Protein AF-A0AAU0F4B8-F1 (afdb_monomer_lite)

Secondary structure (DSSP, 8-state):
-PPP---S--B-HHHHHHHHHHHHHTSTTEEEESS--EEEEGGGGGSTT----GGGPPPB-SSSEEEEEEEEEETTEEEEEEEEEE-S---HHHHHHHHHHHHHHHHH-

Foldseek 3Di:
DDQQPDDVDWDWPVVVQVVVFVVQVVDPQWDGWPDRKQKQDAPLVVVPRRDDDPVDTDTDDLAAKIKIWTKTQGPVGIDTDIDIDRSHDYDPVVVVVVVVVVVVVVVVD

Sequence (109 aa):
MAKAYCGERSFDRIFHREKTKRFRAEGKNFVGESFGSIIGYKENGAIIHYSAKEEDSKAVTNDGSILVDSGGQYLEGTTDITRTIALGKVSEEFKKEVTLVLKGMIDLS

Organism: NCBI:txid1735111

InterPro domains:
  IPR000994 Peptidase M24 [PF00557] (22-105)
  IPR036005 Creatinase/aminopeptidase-like [G3DSA:3.90.230.10] (4-109)
  IPR036005 Creatinase/aminopeptidase-like [SSF55920] (23-106)
  IPR050422 Xaa-Pro aminopeptidase P [PTHR43763] (8-109)

Structure (mmCIF, N/CA/C/O backbone):
data_AF-A0AAU0F4B8-F1
#
_entry.id   AF-A0AAU0F4B8-F1
#
loop_
_atom_site.group_PDB
_atom_site.id
_atom_site.type_symbol
_atom_site.label_atom_id
_atom_site.label_alt_id
_atom_site.label_comp_id
_atom_site.label_asym_id
_atom_site.label_entity_id
_atom_site.label_seq_id
_atom_site.pdbx_PDB_ins_code
_atom_site.Cartn_x
_atom_site.Cartn_y
_atom_site.Cartn_z
_atom_site.occupancy
_atom_site.B_iso_or_equiv
_atom_site.auth_seq_id
_atom_site.auth_comp_id
_atom_site.auth_asym_id
_atom_site.auth_atom_id
_atom_site.pdbx_PDB_model_num
ATOM 1 N N . MET A 1 1 ? -5.509 -14.234 18.131 1.00 31.69 1 MET A N 1
ATOM 2 C CA . MET A 1 1 ? -5.054 -12.840 18.329 1.00 31.69 1 MET A CA 1
ATOM 3 C C . MET A 1 1 ? -3.794 -12.634 17.504 1.00 31.69 1 MET A C 1
ATOM 5 O O . MET A 1 1 ? -2.772 -13.217 17.842 1.00 31.69 1 MET A O 1
ATOM 9 N N . ALA A 1 2 ? -3.876 -11.913 16.385 1.00 31.77 2 ALA A N 1
ATOM 10 C CA . ALA A 1 2 ? -2.704 -11.611 15.565 1.00 31.77 2 ALA A CA 1
ATOM 11 C C . ALA A 1 2 ? -1.861 -10.542 16.280 1.00 31.77 2 ALA A C 1
ATOM 13 O O . ALA A 1 2 ? -2.371 -9.468 16.593 1.00 31.77 2 ALA A O 1
ATOM 14 N N . LYS A 1 3 ? -0.600 -10.856 16.594 1.00 28.30 3 LYS A N 1
ATOM 15 C CA . LYS A 1 3 ? 0.364 -9.872 17.098 1.00 28.30 3 LYS A CA 1
ATOM 16 C C . LYS A 1 3 ? 0.688 -8.907 15.958 1.00 28.30 3 LYS A C 1
ATOM 18 O O . LYS A 1 3 ? 1.218 -9.335 14.936 1.00 28.30 3 LYS A O 1
ATOM 23 N N . ALA A 1 4 ? 0.361 -7.631 16.131 1.00 41.69 4 ALA A N 1
ATOM 24 C CA . ALA A 1 4 ? 0.864 -6.572 15.272 1.00 41.69 4 ALA A CA 1
ATOM 25 C C . ALA A 1 4 ? 2.390 -6.474 15.418 1.00 41.69 4 ALA A C 1
ATOM 27 O O . ALA A 1 4 ? 2.915 -6.512 16.530 1.00 41.69 4 ALA A O 1
ATOM 28 N N . TYR A 1 5 ? 3.088 -6.421 14.287 1.00 45.84 5 TYR A 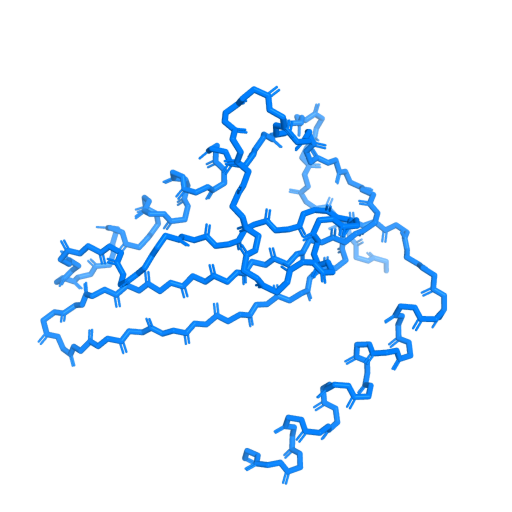N 1
ATOM 29 C CA . TYR A 1 5 ? 4.537 -6.601 14.179 1.00 45.84 5 TYR A CA 1
ATOM 30 C C . TYR A 1 5 ? 5.288 -5.277 13.955 1.00 45.84 5 TYR A C 1
ATOM 32 O O . TYR A 1 5 ? 6.272 -5.243 13.223 1.00 45.84 5 TYR A O 1
ATOM 40 N N . CYS A 1 6 ? 4.874 -4.177 14.588 1.00 46.53 6 CYS A N 1
ATOM 41 C CA . CYS A 1 6 ? 5.818 -3.096 14.861 1.00 46.53 6 CYS A CA 1
ATOM 42 C C . CYS A 1 6 ? 6.409 -3.381 16.248 1.00 46.53 6 CYS A C 1
ATOM 44 O O . CYS A 1 6 ? 5.671 -3.615 17.199 1.00 46.53 6 CYS A O 1
ATOM 46 N N . GLY A 1 7 ? 7.729 -3.441 16.405 1.00 49.78 7 GLY A N 1
ATOM 47 C CA . GLY A 1 7 ? 8.319 -3.478 17.751 1.00 49.78 7 GLY A CA 1
ATOM 48 C C . GLY A 1 7 ? 8.020 -2.181 18.523 1.00 49.78 7 GLY A C 1
ATOM 49 O O . GLY A 1 7 ? 7.189 -1.375 18.118 1.00 49.78 7 GLY A O 1
ATOM 50 N N . GLU A 1 8 ? 8.769 -1.894 19.584 1.00 48.00 8 GLU A N 1
ATOM 51 C CA . GLU A 1 8 ? 8.710 -0.602 20.302 1.00 48.00 8 GLU A CA 1
ATOM 52 C C . GLU A 1 8 ? 9.167 0.616 19.461 1.00 48.00 8 GLU A C 1
ATOM 54 O O . GLU A 1 8 ? 9.388 1.701 19.991 1.00 48.00 8 GLU A O 1
ATOM 59 N N . ARG A 1 9 ? 9.343 0.461 18.143 1.00 55.97 9 ARG A N 1
ATOM 60 C CA . ARG A 1 9 ? 9.839 1.506 17.245 1.00 55.97 9 ARG A CA 1
ATOM 61 C C . ARG A 1 9 ? 8.698 2.103 16.435 1.00 55.97 9 ARG A C 1
ATOM 63 O O . ARG A 1 9 ? 7.999 1.385 15.726 1.00 55.97 9 ARG A O 1
ATOM 70 N N . SER A 1 10 ? 8.553 3.420 16.521 1.00 60.00 10 SER A N 1
ATOM 71 C CA . SER A 1 10 ? 7.783 4.204 15.565 1.00 60.00 10 SER A CA 1
ATOM 72 C C . SER A 1 10 ? 8.605 4.426 14.298 1.00 60.00 10 SER A C 1
ATOM 74 O O . SER A 1 10 ? 9.820 4.618 14.352 1.00 60.00 10 SER A O 1
ATOM 76 N N . PHE A 1 11 ? 7.941 4.392 13.148 1.00 73.31 11 PHE A N 1
ATOM 77 C CA . PHE A 1 11 ? 8.568 4.642 11.854 1.00 73.31 11 PHE A CA 1
ATOM 78 C C . PHE A 1 11 ? 7.721 5.633 11.067 1.00 73.31 11 PHE A C 1
ATOM 80 O O . PHE A 1 11 ? 6.495 5.556 11.094 1.00 73.31 11 PHE A O 1
ATOM 87 N N . ASP A 1 12 ? 8.356 6.560 10.366 1.00 77.62 12 ASP A N 1
ATOM 88 C CA . ASP A 1 12 ? 7.661 7.515 9.507 1.00 77.62 12 ASP A CA 1
ATOM 89 C C . ASP A 1 12 ? 7.425 6.955 8.093 1.00 77.62 12 ASP A C 1
ATOM 91 O O . ASP A 1 12 ? 7.810 5.831 7.753 1.00 77.62 12 ASP A O 1
ATOM 95 N N . ARG A 1 13 ? 6.775 7.743 7.234 1.00 73.75 13 ARG A N 1
ATOM 96 C CA . ARG A 1 13 ? 6.529 7.369 5.834 1.00 73.75 13 ARG A CA 1
ATOM 97 C C . ARG A 1 13 ? 7.820 7.147 5.039 1.00 73.75 13 ARG A C 1
ATOM 99 O O . ARG A 1 13 ? 7.848 6.241 4.204 1.00 73.75 13 ARG A O 1
ATOM 106 N N . ILE A 1 14 ? 8.839 7.982 5.236 1.00 76.94 14 ILE A N 1
ATOM 107 C CA . ILE A 1 14 ? 10.091 7.931 4.469 1.00 76.94 14 ILE A CA 1
ATOM 108 C C . ILE A 1 14 ? 10.751 6.577 4.706 1.00 76.94 14 ILE A C 1
ATOM 110 O O . ILE A 1 14 ? 11.049 5.866 3.746 1.00 76.94 14 ILE A O 1
ATOM 114 N N . PHE A 1 15 ? 10.832 6.157 5.969 1.00 80.31 15 PHE A N 1
ATOM 115 C CA . PHE A 1 15 ? 11.338 4.845 6.344 1.00 80.31 15 PHE A CA 1
ATOM 116 C C . PHE A 1 15 ? 10.605 3.714 5.614 1.00 80.31 15 PHE A C 1
ATOM 118 O O . PHE A 1 15 ? 11.240 2.827 5.044 1.00 80.31 15 PHE A O 1
ATOM 125 N N . HIS A 1 16 ? 9.269 3.730 5.589 1.00 80.38 16 HIS A N 1
ATOM 126 C CA . HIS A 1 16 ? 8.508 2.671 4.922 1.00 80.38 16 HIS A CA 1
ATOM 127 C C . HIS A 1 16 ? 8.699 2.684 3.400 1.00 80.38 16 HIS A C 1
ATOM 129 O O . HIS A 1 16 ? 8.776 1.616 2.786 1.00 80.38 16 HIS A O 1
ATOM 135 N N . ARG A 1 17 ? 8.819 3.866 2.783 1.00 84.56 17 ARG A N 1
ATOM 136 C CA . ARG A 1 17 ? 9.093 3.998 1.347 1.00 84.56 17 ARG A CA 1
ATOM 137 C C . ARG A 1 17 ? 10.467 3.433 0.999 1.00 84.56 17 ARG A C 1
ATOM 139 O O . ARG A 1 17 ? 10.578 2.592 0.109 1.00 84.56 17 ARG A O 1
ATOM 146 N N . GLU A 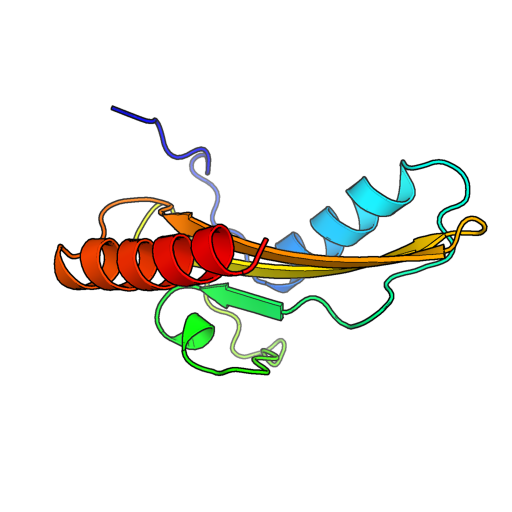1 18 ? 11.499 3.831 1.737 1.00 88.88 18 GLU A N 1
ATOM 147 C CA . GLU A 1 18 ? 12.860 3.325 1.552 1.00 88.88 18 GLU A CA 1
ATOM 148 C C . GLU A 1 18 ? 12.944 1.817 1.781 1.00 88.88 18 GLU A C 1
ATOM 150 O O . GLU A 1 18 ? 13.578 1.103 1.003 1.00 88.88 18 GLU A O 1
ATOM 155 N N . LYS A 1 19 ? 12.261 1.304 2.811 1.00 91.88 19 LYS A N 1
ATOM 156 C CA . LYS A 1 19 ? 12.181 -0.135 3.076 1.00 91.88 19 LYS A CA 1
ATOM 157 C C . LYS A 1 19 ? 11.507 -0.893 1.942 1.00 91.88 19 LYS A C 1
ATOM 159 O O . LYS A 1 19 ? 12.044 -1.908 1.508 1.00 91.88 19 LYS A O 1
ATOM 164 N N . THR A 1 20 ? 10.382 -0.394 1.438 1.00 91.81 20 THR A N 1
ATOM 165 C CA . THR A 1 20 ? 9.660 -1.013 0.316 1.00 91.81 20 THR A CA 1
ATOM 166 C C . THR A 1 20 ? 10.540 -1.060 -0.929 1.00 91.81 20 THR A C 1
ATOM 168 O O . THR A 1 20 ? 10.703 -2.121 -1.532 1.00 91.81 20 THR A O 1
ATOM 171 N N . LYS A 1 21 ? 11.187 0.061 -1.272 1.00 93.69 21 LYS A N 1
ATOM 172 C CA . LYS A 1 21 ? 12.138 0.132 -2.386 1.00 93.69 21 LYS A CA 1
ATOM 173 C C . LYS A 1 21 ? 13.301 -0.842 -2.201 1.00 93.69 21 LYS A C 1
ATOM 175 O O . LYS A 1 21 ? 13.650 -1.549 -3.141 1.00 93.69 21 LYS A O 1
ATOM 180 N N . ARG A 1 22 ? 13.884 -0.904 -1.001 1.00 96.06 22 ARG A N 1
ATOM 181 C CA . ARG A 1 22 ? 14.993 -1.814 -0.689 1.00 96.06 22 ARG A CA 1
ATOM 182 C C . ARG A 1 22 ? 14.597 -3.274 -0.898 1.00 96.06 22 ARG A C 1
ATOM 184 O O . ARG A 1 22 ? 15.322 -3.981 -1.581 1.00 96.06 22 ARG A O 1
ATOM 191 N N . PHE A 1 23 ? 13.455 -3.708 -0.366 1.00 96.56 23 PHE A N 1
ATOM 192 C CA . PHE A 1 23 ? 12.998 -5.087 -0.555 1.00 96.56 23 PHE A CA 1
ATOM 193 C C . PHE A 1 23 ? 12.692 -5.403 -2.023 1.00 96.56 23 PHE A C 1
ATOM 195 O O . PHE A 1 23 ? 12.987 -6.499 -2.486 1.00 96.56 23 PHE A O 1
ATOM 202 N N . ARG A 1 24 ? 12.166 -4.444 -2.796 1.00 96.56 24 ARG A N 1
ATOM 203 C CA . ARG A 1 24 ? 11.997 -4.624 -4.247 1.00 96.56 24 ARG A CA 1
ATOM 204 C C . ARG A 1 24 ? 13.332 -4.751 -4.980 1.00 96.56 24 ARG A C 1
ATOM 206 O O . ARG A 1 24 ? 13.425 -5.565 -5.894 1.00 96.56 24 ARG A O 1
ATOM 213 N N . ALA A 1 25 ? 14.345 -3.997 -4.556 1.00 96.94 25 ALA A N 1
ATOM 214 C CA . ALA A 1 25 ? 15.691 -4.031 -5.124 1.00 96.94 25 ALA A CA 1
ATOM 215 C C . ALA A 1 25 ? 16.459 -5.332 -4.848 1.00 96.94 25 ALA A C 1
ATOM 217 O O . ALA A 1 25 ? 17.438 -5.610 -5.533 1.00 96.94 25 ALA A O 1
ATOM 218 N N . GLU A 1 26 ? 16.015 -6.144 -3.885 1.00 97.44 26 GLU A N 1
ATOM 219 C CA . GLU A 1 26 ? 16.526 -7.507 -3.681 1.00 97.44 26 GLU A CA 1
ATOM 220 C C . GLU A 1 26 ? 16.015 -8.483 -4.763 1.00 97.44 26 GLU A C 1
ATOM 222 O O . GLU A 1 26 ? 16.587 -9.555 -4.957 1.00 97.44 26 GLU A O 1
ATOM 227 N N . GLY A 1 27 ? 14.956 -8.118 -5.497 1.00 94.81 27 GLY A N 1
ATOM 228 C CA . GLY A 1 27 ? 14.427 -8.894 -6.614 1.00 94.81 27 GLY A CA 1
ATOM 229 C C . GLY A 1 27 ? 15.323 -8.837 -7.855 1.00 94.81 27 GLY A C 1
ATOM 230 O O . GLY A 1 27 ? 15.887 -7.795 -8.197 1.00 94.81 27 GLY A O 1
ATOM 231 N N . LYS A 1 28 ? 15.421 -9.961 -8.575 1.00 97.19 28 LYS A N 1
ATOM 232 C CA . LYS A 1 28 ? 16.137 -10.032 -9.857 1.00 97.19 28 LYS A CA 1
ATOM 233 C C . LYS A 1 28 ? 15.567 -8.997 -10.835 1.00 97.19 28 LYS A C 1
ATOM 235 O O . LYS A 1 28 ? 14.356 -8.819 -10.898 1.00 97.19 28 LYS A O 1
ATOM 240 N N . ASN A 1 29 ? 16.445 -8.363 -11.615 1.00 97.88 29 ASN A N 1
ATOM 241 C CA . ASN A 1 29 ? 16.080 -7.461 -12.712 1.00 97.88 29 ASN A CA 1
ATOM 242 C C . ASN A 1 29 ? 15.269 -6.216 -12.305 1.00 97.88 29 ASN A C 1
ATOM 244 O O . ASN A 1 29 ? 14.646 -5.591 -13.160 1.00 97.88 29 ASN A O 1
ATOM 248 N N . PHE A 1 30 ? 15.299 -5.824 -11.028 1.00 98.25 30 PHE A N 1
ATOM 249 C CA . PHE A 1 30 ? 14.695 -4.574 -10.573 1.00 98.25 30 PHE A CA 1
ATOM 250 C C . PHE A 1 30 ? 15.368 -3.354 -11.220 1.00 98.25 30 PHE A C 1
ATOM 252 O O . PHE A 1 30 ? 16.587 -3.197 -11.155 1.00 98.25 30 PHE A O 1
ATOM 259 N N . VAL A 1 31 ? 14.560 -2.473 -11.811 1.00 97.81 31 VAL A N 1
ATOM 260 C CA . VAL A 1 31 ? 15.004 -1.237 -12.480 1.00 97.81 31 VAL A CA 1
ATOM 261 C C . VAL A 1 31 ? 14.713 -0.007 -11.617 1.00 97.81 31 VAL A C 1
ATOM 263 O O . VAL A 1 31 ? 15.514 0.924 -11.560 1.00 97.81 31 VAL A O 1
ATOM 266 N N . GLY A 1 32 ? 13.577 0.008 -10.919 1.00 96.62 32 GLY A N 1
ATOM 267 C CA . GLY A 1 32 ? 13.156 1.141 -10.097 1.00 96.62 32 GLY A CA 1
ATOM 268 C C . GLY A 1 32 ? 11.719 1.013 -9.600 1.00 96.62 32 GLY A C 1
ATOM 269 O O . GLY A 1 32 ? 11.021 0.061 -9.929 1.00 96.62 32 GLY A O 1
ATOM 270 N N . GLU A 1 33 ? 11.257 1.964 -8.791 1.00 96.69 33 GLU A N 1
ATOM 271 C CA . GLU A 1 33 ? 9.830 2.059 -8.449 1.00 96.69 33 GLU A CA 1
ATOM 272 C C . GLU A 1 33 ? 9.029 2.483 -9.696 1.00 96.69 33 GLU A C 1
ATOM 274 O O . GLU A 1 33 ? 9.490 3.334 -10.457 1.00 96.69 33 GLU A O 1
ATOM 279 N N . SER A 1 34 ? 7.838 1.917 -9.918 1.00 97.62 34 SER A N 1
ATOM 280 C CA . SER A 1 34 ? 6.969 2.339 -11.034 1.00 97.62 34 SER A CA 1
ATOM 281 C C . SER A 1 34 ? 6.229 3.648 -10.748 1.00 97.62 34 SER A C 1
ATOM 283 O O . SER A 1 34 ? 5.887 4.369 -11.681 1.00 97.62 34 SER A O 1
ATOM 285 N N . PHE A 1 35 ? 6.041 3.985 -9.471 1.00 95.44 35 PHE A N 1
ATOM 286 C CA . PHE A 1 35 ? 5.521 5.261 -8.984 1.00 95.44 35 PHE A CA 1
ATOM 287 C C . PHE A 1 35 ? 5.981 5.503 -7.539 1.00 95.44 35 PHE A C 1
ATOM 289 O O . PHE A 1 35 ? 6.546 4.625 -6.887 1.00 95.44 35 PHE A O 1
ATOM 296 N N . GLY A 1 36 ? 5.765 6.714 -7.020 1.00 91.50 36 GLY A N 1
ATOM 297 C CA . GLY A 1 36 ? 6.082 7.019 -5.628 1.00 91.50 36 GLY A CA 1
ATOM 298 C C . GLY A 1 36 ? 5.107 6.340 -4.671 1.00 91.50 36 GLY A C 1
ATOM 299 O O . GLY A 1 36 ? 3.941 6.713 -4.652 1.00 91.50 36 GLY A O 1
ATOM 300 N N . SER A 1 37 ? 5.597 5.393 -3.863 1.00 92.44 37 SER A N 1
ATOM 301 C CA . SER A 1 37 ? 4.757 4.636 -2.924 1.00 92.44 37 SER A CA 1
ATOM 302 C C . SER A 1 37 ? 3.855 5.541 -2.057 1.00 92.44 37 SER A C 1
ATOM 304 O O . SER A 1 37 ? 4.326 6.500 -1.421 1.00 92.44 37 SER A O 1
ATOM 306 N N . ILE A 1 38 ? 2.563 5.205 -2.007 1.00 93.31 38 ILE A N 1
ATOM 307 C CA . ILE A 1 38 ? 1.547 5.856 -1.172 1.00 93.31 38 ILE A CA 1
ATOM 308 C C . ILE A 1 38 ? 1.477 5.085 0.139 1.00 93.31 38 ILE A C 1
ATOM 310 O O . ILE A 1 38 ? 1.246 3.879 0.162 1.00 93.31 38 ILE A O 1
ATOM 314 N N . ILE A 1 39 ? 1.711 5.787 1.244 1.00 92.25 39 ILE A N 1
ATOM 315 C CA . ILE A 1 39 ? 1.730 5.191 2.582 1.00 92.25 39 ILE A CA 1
ATOM 316 C C . ILE A 1 39 ? 0.833 6.037 3.475 1.00 92.25 39 ILE A C 1
ATOM 318 O O . ILE A 1 39 ? 1.261 7.049 4.034 1.00 92.25 39 ILE A O 1
ATOM 322 N N . GLY A 1 40 ? -0.439 5.650 3.533 1.00 93.06 40 GLY A N 1
ATOM 323 C CA . GLY A 1 40 ? -1.490 6.344 4.264 1.00 93.06 40 GLY A CA 1
ATOM 324 C C . GLY A 1 40 ? -1.733 5.692 5.619 1.00 93.06 40 GLY A C 1
ATOM 325 O O . GLY A 1 40 ? -2.391 4.659 5.703 1.00 93.06 40 GLY A O 1
ATOM 326 N N . TYR A 1 41 ? -1.207 6.289 6.687 1.00 92.75 41 TYR A N 1
ATOM 327 C CA . TYR A 1 41 ? -1.487 5.860 8.058 1.00 92.75 41 TYR A CA 1
ATOM 328 C C . TYR A 1 41 ? -2.742 6.549 8.607 1.00 92.75 41 TYR A C 1
ATOM 330 O O . TYR A 1 41 ? -2.849 7.776 8.533 1.00 92.75 41 TYR A O 1
ATOM 338 N N . LYS A 1 42 ? -3.667 5.768 9.180 1.00 92.69 42 LYS A N 1
ATOM 339 C CA . LYS A 1 42 ? -4.953 6.238 9.720 1.00 92.69 42 LYS A CA 1
ATOM 340 C C . LYS A 1 42 ? -5.704 7.120 8.713 1.00 92.69 42 LYS A C 1
ATOM 342 O O . LYS A 1 42 ? -5.931 6.688 7.587 1.00 92.69 42 LYS A O 1
ATOM 347 N N . GLU A 1 43 ? -6.083 8.342 9.084 1.00 92.12 43 GLU A N 1
ATOM 348 C CA . GLU A 1 43 ? -6.874 9.230 8.228 1.00 92.12 43 GLU A CA 1
ATOM 349 C C . GLU A 1 43 ? -6.157 9.625 6.931 1.00 92.12 43 GLU A C 1
ATOM 351 O O . GLU A 1 43 ? -6.818 9.935 5.944 1.00 92.12 43 GLU A O 1
ATOM 356 N N . ASN A 1 44 ? -4.822 9.537 6.879 1.00 92.12 44 ASN A N 1
ATOM 357 C CA . ASN A 1 44 ? -4.082 9.795 5.644 1.00 92.12 44 ASN A CA 1
ATOM 358 C C . ASN A 1 44 ? -4.406 8.752 4.561 1.00 92.12 44 ASN A C 1
ATOM 360 O O . ASN A 1 44 ? -4.267 9.047 3.379 1.00 92.12 44 ASN A O 1
ATOM 364 N N . GLY A 1 45 ? -4.859 7.550 4.944 1.00 90.88 45 GLY A N 1
ATOM 365 C CA . GLY A 1 45 ? -5.316 6.516 4.011 1.00 90.88 45 GLY A CA 1
ATOM 366 C C . GLY A 1 45 ? -6.631 6.848 3.300 1.00 90.88 45 GLY A C 1
ATOM 367 O O . GLY A 1 45 ? -6.948 6.204 2.307 1.00 90.88 45 GLY A O 1
ATOM 368 N N . ALA A 1 46 ? -7.378 7.856 3.764 1.00 92.25 46 ALA A N 1
ATOM 369 C CA . ALA A 1 46 ? -8.587 8.332 3.090 1.00 92.25 46 ALA A CA 1
ATOM 370 C C . ALA A 1 46 ? -8.286 9.292 1.920 1.00 92.25 46 ALA A C 1
ATOM 372 O O . ALA A 1 46 ? -9.170 9.593 1.119 1.00 92.25 46 ALA A O 1
ATOM 373 N N . ILE A 1 47 ? -7.047 9.784 1.804 1.00 91.38 47 ILE A N 1
ATOM 374 C CA . ILE A 1 47 ? -6.614 10.655 0.708 1.00 91.3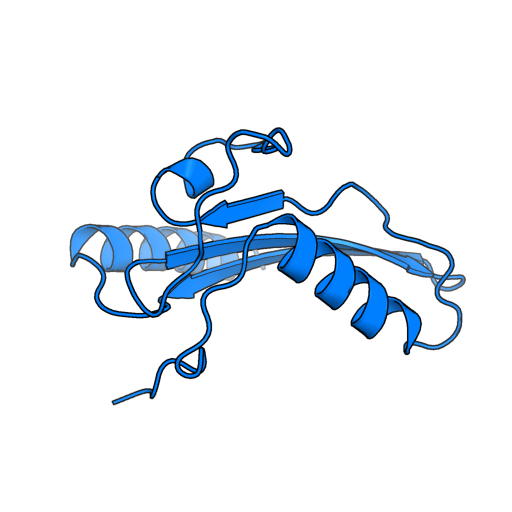8 47 ILE A CA 1
ATOM 375 C C . ILE A 1 47 ? -6.093 9.764 -0.426 1.00 91.38 47 ILE A C 1
ATOM 377 O O . ILE A 1 47 ? -5.028 9.167 -0.300 1.00 91.38 47 ILE A O 1
ATOM 381 N N . ILE A 1 48 ? -6.834 9.703 -1.539 1.00 90.31 48 ILE A N 1
ATOM 382 C CA . ILE A 1 48 ? -6.610 8.747 -2.644 1.00 90.31 48 ILE A CA 1
ATOM 383 C C . ILE A 1 48 ? -5.151 8.747 -3.125 1.00 90.31 48 ILE A C 1
ATOM 385 O O . ILE A 1 48 ? -4.500 7.710 -3.127 1.00 90.31 48 ILE A O 1
ATOM 389 N N . HIS A 1 49 ? -4.610 9.917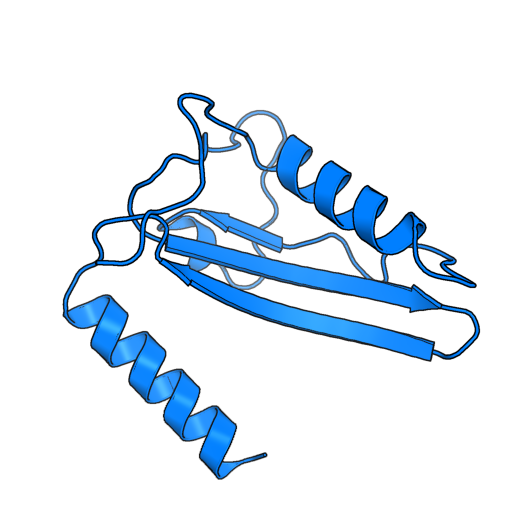 -3.475 1.00 89.69 49 HIS A N 1
ATOM 390 C CA . HIS A 1 49 ? -3.205 10.074 -3.869 1.00 89.69 49 HIS A CA 1
ATOM 391 C C . HIS A 1 49 ? -2.403 10.769 -2.767 1.00 89.69 49 HIS A C 1
ATOM 393 O O . HIS A 1 49 ? -1.831 11.843 -2.968 1.00 89.69 49 HIS A O 1
ATOM 399 N N . TYR A 1 50 ? -2.400 10.185 -1.566 1.00 84.81 50 TYR A N 1
ATOM 400 C CA . TYR A 1 50 ? -1.655 10.743 -0.443 1.00 84.81 50 TYR A CA 1
ATOM 401 C C . TYR A 1 50 ? -0.146 10.773 -0.718 1.00 84.81 50 TYR A C 1
ATOM 403 O O . TYR A 1 50 ? 0.508 9.749 -0.917 1.00 84.81 50 TYR A O 1
ATOM 411 N N . SER A 1 51 ? 0.438 11.963 -0.623 1.00 80.56 51 SER A N 1
ATOM 412 C CA . SER A 1 51 ? 1.885 12.146 -0.595 1.00 80.56 51 SER A CA 1
ATOM 413 C C . SER A 1 51 ? 2.236 13.082 0.550 1.00 80.56 51 SER A C 1
ATOM 415 O O . SER A 1 51 ? 2.052 14.293 0.443 1.00 80.56 51 SER A O 1
ATOM 417 N N . ALA A 1 52 ? 2.737 12.526 1.656 1.00 67.44 52 ALA A N 1
ATOM 418 C CA . ALA A 1 52 ? 3.208 13.350 2.766 1.00 67.44 52 ALA A CA 1
ATOM 419 C C . ALA A 1 52 ? 4.390 14.219 2.319 1.00 67.44 52 ALA A C 1
ATOM 421 O O . ALA A 1 52 ? 5.310 13.719 1.660 1.00 67.44 52 ALA A O 1
ATOM 422 N N . LYS A 1 53 ? 4.389 15.484 2.740 1.00 69.62 53 LYS A N 1
ATOM 423 C CA . LYS A 1 53 ? 5.607 16.296 2.805 1.00 69.62 53 LYS A CA 1
ATOM 424 C C . LYS A 1 53 ? 6.473 15.778 3.958 1.00 69.62 53 LYS A C 1
ATOM 426 O O . LYS A 1 53 ? 5.927 15.242 4.922 1.00 69.62 53 LYS A O 1
ATOM 431 N N . GLU A 1 54 ? 7.797 15.902 3.852 1.00 65.31 54 GLU A N 1
ATOM 432 C CA . GLU A 1 54 ? 8.731 15.399 4.880 1.00 65.31 54 GLU A CA 1
ATOM 433 C C . GLU A 1 54 ? 8.408 15.956 6.276 1.00 65.31 54 GLU A C 1
ATOM 435 O O . GLU A 1 54 ? 8.482 15.237 7.268 1.00 65.31 54 GLU A O 1
ATOM 440 N N . GLU A 1 55 ? 7.944 17.203 6.319 1.00 65.19 55 GLU A N 1
ATOM 441 C CA . GLU A 1 55 ? 7.622 17.970 7.525 1.00 65.19 55 GLU A CA 1
ATOM 442 C C . GLU A 1 55 ? 6.375 17.462 8.282 1.00 65.19 55 GLU A C 1
ATOM 444 O O . GLU A 1 55 ? 6.285 17.651 9.491 1.00 65.19 55 GLU A O 1
ATOM 449 N N . ASP A 1 56 ? 5.449 16.762 7.606 1.00 65.69 56 ASP A N 1
ATOM 450 C CA . ASP A 1 56 ? 4.116 16.399 8.135 1.00 65.69 56 ASP A CA 1
ATOM 451 C C . ASP A 1 56 ? 3.876 14.876 8.212 1.00 65.69 56 ASP A C 1
ATOM 453 O O . ASP A 1 56 ? 2.736 14.391 8.255 1.00 65.69 56 ASP A O 1
ATOM 457 N N . SER A 1 57 ? 4.941 14.070 8.186 1.00 70.44 57 SER A N 1
ATOM 458 C CA . SER A 1 57 ? 4.786 12.615 8.205 1.00 70.44 57 SER A CA 1
ATOM 459 C C . SER A 1 57 ? 4.398 12.103 9.599 1.00 70.44 57 SER A C 1
ATOM 461 O O . SER A 1 57 ? 5.125 12.238 10.583 1.00 70.44 57 SER A O 1
ATOM 463 N N . LYS A 1 58 ? 3.216 11.484 9.699 1.00 75.88 58 LYS A N 1
ATOM 464 C CA . LYS A 1 58 ? 2.779 10.844 10.945 1.00 75.88 58 LYS A CA 1
ATOM 465 C C . LYS A 1 58 ? 3.652 9.635 11.258 1.00 75.88 58 LYS A C 1
ATOM 467 O O . LYS A 1 58 ? 3.836 8.761 10.411 1.00 75.88 58 LYS A O 1
ATOM 472 N N . ALA A 1 59 ? 4.094 9.544 12.506 1.00 85.00 59 ALA A N 1
ATOM 473 C CA . ALA A 1 59 ? 4.717 8.342 13.029 1.00 85.00 59 ALA A CA 1
ATOM 474 C C . ALA A 1 59 ? 3.710 7.178 13.047 1.00 85.00 59 ALA A C 1
ATOM 476 O O . ALA A 1 59 ? 2.629 7.280 13.633 1.00 85.00 59 ALA A O 1
ATOM 477 N N . VAL A 1 60 ? 4.078 6.064 12.420 1.00 87.19 60 VAL A N 1
ATOM 478 C CA . VAL A 1 60 ? 3.308 4.819 12.420 1.00 87.19 60 VAL A CA 1
ATOM 479 C C . VAL A 1 60 ? 3.554 4.074 13.729 1.00 87.19 60 VAL A C 1
ATOM 481 O O . VAL A 1 60 ? 4.698 3.897 14.153 1.00 87.19 60 VAL A O 1
ATOM 484 N N . THR A 1 61 ? 2.473 3.620 14.362 1.00 88.75 61 THR A N 1
ATOM 485 C CA . THR A 1 61 ? 2.481 2.840 15.608 1.00 88.75 61 THR A CA 1
ATOM 486 C C . THR A 1 61 ? 1.602 1.589 15.459 1.00 88.75 61 THR A C 1
ATOM 488 O O . THR A 1 61 ? 0.953 1.405 14.431 1.00 88.75 61 THR A O 1
ATOM 491 N N . ASN A 1 62 ? 1.570 0.709 16.469 1.00 88.44 62 ASN A N 1
ATOM 492 C CA . ASN A 1 62 ? 0.706 -0.488 16.495 1.00 88.44 62 ASN A CA 1
ATOM 493 C C . ASN A 1 62 ? -0.772 -0.157 16.785 1.00 88.44 62 ASN A C 1
ATOM 495 O O . ASN A 1 62 ? -1.390 -0.735 17.681 1.00 88.44 62 ASN A O 1
ATOM 499 N N . ASP A 1 63 ? -1.334 0.822 16.085 1.00 90.44 63 ASP A N 1
ATOM 500 C CA . ASP A 1 63 ? -2.711 1.256 16.281 1.00 90.44 63 ASP A CA 1
ATOM 501 C C . ASP A 1 63 ? -3.360 1.674 14.959 1.00 90.44 63 ASP A C 1
ATOM 503 O O . ASP A 1 63 ? -2.696 2.168 14.053 1.00 90.44 63 ASP A O 1
ATOM 507 N N . GLY A 1 64 ? -4.673 1.485 14.836 1.00 92.81 64 GLY A N 1
ATOM 508 C CA . GLY A 1 64 ? -5.399 1.799 13.609 1.00 92.81 64 GLY A CA 1
ATOM 509 C C . GLY A 1 64 ? -4.965 0.948 12.410 1.00 92.81 64 GLY A C 1
ATOM 510 O O . GLY A 1 64 ? -4.750 -0.264 12.521 1.00 92.81 64 GLY A O 1
ATOM 511 N N . SER A 1 65 ? -4.884 1.583 11.243 1.00 94.75 65 SER A N 1
ATOM 512 C CA . SER A 1 65 ? -4.620 0.934 9.959 1.00 94.75 65 SER A CA 1
ATOM 513 C C . SER A 1 65 ? -3.608 1.700 9.112 1.00 94.75 65 SER A C 1
ATOM 515 O O . SER A 1 65 ? -3.380 2.898 9.299 1.00 94.75 65 SER A O 1
ATOM 517 N N . ILE A 1 66 ? -3.001 0.985 8.169 1.00 94.50 66 ILE A N 1
ATOM 518 C CA . ILE A 1 66 ? -2.096 1.527 7.161 1.00 94.50 66 ILE A CA 1
ATOM 519 C C . ILE A 1 66 ? -2.519 1.038 5.776 1.00 94.50 66 ILE A C 1
ATOM 521 O O . ILE A 1 66 ? -2.811 -0.145 5.590 1.00 94.50 66 ILE A O 1
ATOM 525 N N . LEU A 1 67 ? -2.546 1.951 4.811 1.00 95.62 67 LEU A N 1
ATOM 526 C CA . LEU A 1 67 ? -2.649 1.654 3.389 1.00 95.62 67 LEU A CA 1
ATOM 527 C C . LEU A 1 67 ? -1.263 1.797 2.768 1.00 95.62 67 LEU A C 1
ATOM 529 O O . LEU A 1 67 ? -0.599 2.815 2.964 1.00 95.62 67 LEU A O 1
ATOM 533 N N . VAL A 1 68 ? -0.839 0.776 2.031 1.00 95.50 68 VAL A N 1
ATOM 534 C CA . VAL A 1 68 ? 0.403 0.772 1.259 1.00 95.50 68 VAL A CA 1
ATOM 535 C C . VAL A 1 68 ? 0.048 0.499 -0.190 1.00 95.50 68 VAL A C 1
ATOM 537 O O . VAL A 1 68 ? -0.411 -0.597 -0.507 1.00 95.50 68 VAL A O 1
ATOM 540 N N . ASP A 1 69 ? 0.280 1.486 -1.044 1.00 96.56 69 ASP A N 1
ATOM 541 C CA . ASP A 1 69 ? 0.216 1.354 -2.493 1.00 96.56 69 ASP A CA 1
ATOM 542 C C . ASP A 1 69 ? 1.618 1.495 -3.070 1.00 96.56 69 ASP A C 1
ATOM 544 O O . ASP A 1 69 ? 2.319 2.474 -2.794 1.00 96.56 69 ASP A O 1
ATOM 548 N N . SER A 1 70 ? 2.073 0.493 -3.811 1.00 96.62 70 SER A N 1
ATOM 549 C CA . SER A 1 70 ? 3.448 0.466 -4.296 1.00 96.62 70 SER A CA 1
ATOM 550 C C . SER A 1 70 ? 3.573 -0.298 -5.597 1.00 96.62 70 SER A C 1
ATOM 552 O O . SER A 1 70 ? 2.846 -1.253 -5.858 1.00 96.62 70 SER A O 1
ATOM 554 N N . GLY A 1 71 ? 4.615 0.021 -6.348 1.00 97.69 71 GLY A N 1
ATOM 555 C CA . GLY A 1 71 ? 4.913 -0.676 -7.580 1.00 97.69 71 GLY A CA 1
ATOM 556 C C . GLY A 1 71 ? 6.397 -0.661 -7.909 1.00 97.69 71 GLY A C 1
ATOM 557 O O . GLY A 1 71 ? 7.195 0.080 -7.330 1.00 97.69 71 GLY A O 1
ATOM 558 N N . GLY A 1 72 ? 6.783 -1.536 -8.826 1.00 98.06 72 GLY A N 1
ATOM 559 C CA . GLY A 1 72 ? 8.159 -1.706 -9.276 1.00 98.06 72 GLY A CA 1
ATOM 560 C C . GLY A 1 72 ? 8.222 -1.990 -10.768 1.00 98.06 72 GLY A C 1
ATOM 561 O O . GLY A 1 72 ? 7.339 -2.657 -11.306 1.00 98.06 72 GLY A O 1
ATOM 562 N N . GLN A 1 73 ? 9.275 -1.482 -11.393 1.00 98.44 73 GLN A N 1
ATOM 563 C CA . GLN A 1 73 ? 9.701 -1.756 -12.755 1.00 98.44 73 GLN A CA 1
ATOM 564 C C . GLN A 1 73 ? 10.759 -2.856 -12.737 1.00 98.44 73 GLN A C 1
ATOM 566 O O . GLN A 1 73 ? 11.749 -2.760 -12.004 1.00 98.44 73 GLN A O 1
ATOM 571 N N . TYR A 1 74 ? 10.557 -3.873 -13.563 1.00 98.19 74 TYR A N 1
ATOM 572 C CA . TYR A 1 74 ? 11.464 -4.995 -13.772 1.00 98.19 74 TYR A CA 1
ATOM 573 C C . TYR A 1 74 ? 11.676 -5.188 -15.277 1.00 98.19 74 TYR A C 1
ATOM 575 O O . TYR A 1 74 ? 10.854 -4.737 -16.077 1.00 98.19 74 TYR A O 1
ATOM 583 N N . LEU A 1 75 ? 12.747 -5.873 -15.691 1.00 98.00 75 LEU A N 1
ATOM 584 C CA . LEU A 1 75 ? 12.940 -6.193 -17.118 1.00 98.00 75 LEU A CA 1
ATOM 585 C C . LEU A 1 75 ? 11.795 -7.053 -17.681 1.00 98.00 75 LEU A C 1
ATOM 587 O O . LEU A 1 75 ? 11.529 -7.025 -18.879 1.00 98.00 75 LEU A O 1
ATOM 591 N N . GLU A 1 76 ? 11.115 -7.797 -16.812 1.00 97.81 76 GLU A N 1
ATOM 592 C CA . GLU A 1 76 ? 9.963 -8.637 -17.120 1.00 97.81 76 GLU A CA 1
ATOM 593 C C . GLU A 1 76 ? 8.632 -7.870 -17.160 1.00 97.81 76 GLU A C 1
ATOM 595 O O . GLU A 1 76 ? 7.644 -8.409 -17.656 1.00 97.81 76 GLU A O 1
ATOM 600 N N . GLY A 1 77 ? 8.577 -6.637 -16.647 1.00 97.88 77 GLY A N 1
ATOM 601 C CA . GLY A 1 77 ? 7.368 -5.817 -16.675 1.00 97.88 77 GLY A CA 1
ATOM 602 C C . GLY A 1 77 ? 7.167 -4.916 -15.458 1.00 97.88 77 GLY A C 1
ATOM 603 O O . GLY A 1 77 ? 8.044 -4.733 -14.613 1.00 97.88 77 GLY A O 1
ATOM 604 N N . THR A 1 78 ? 5.961 -4.356 -15.378 1.00 98.44 78 THR A N 1
ATOM 605 C CA . THR A 1 78 ? 5.561 -3.371 -14.367 1.00 98.44 78 THR A CA 1
ATOM 606 C C . THR A 1 78 ? 4.615 -4.000 -13.355 1.00 98.44 78 THR A C 1
ATOM 608 O O . THR A 1 78 ? 3.675 -4.698 -13.727 1.00 98.44 78 THR A O 1
ATOM 611 N N . THR A 1 79 ? 4.825 -3.713 -12.072 1.00 98.38 79 THR A N 1
ATOM 612 C CA . THR A 1 79 ? 3.914 -4.113 -10.991 1.00 98.38 79 THR A CA 1
ATOM 613 C C . THR A 1 79 ? 3.227 -2.910 -10.364 1.00 98.38 79 THR A C 1
ATOM 615 O O . THR A 1 79 ? 3.814 -1.826 -10.279 1.00 98.38 79 THR A O 1
ATOM 618 N N . ASP A 1 80 ? 2.014 -3.151 -9.882 1.00 98.25 80 ASP A N 1
ATOM 619 C CA . ASP A 1 80 ? 1.184 -2.224 -9.123 1.00 98.25 80 ASP A CA 1
ATOM 620 C C . ASP A 1 80 ? 0.367 -3.032 -8.100 1.00 98.25 80 ASP A C 1
ATOM 622 O O . ASP A 1 80 ? -0.238 -4.049 -8.454 1.00 98.25 80 ASP A O 1
ATOM 626 N N . ILE A 1 81 ? 0.454 -2.677 -6.816 1.00 97.44 81 ILE A N 1
ATOM 627 C CA . ILE A 1 81 ? -0.193 -3.422 -5.736 1.00 97.44 81 ILE A CA 1
ATOM 628 C C . ILE A 1 81 ? -0.498 -2.546 -4.518 1.00 97.44 81 ILE A C 1
ATOM 630 O O . ILE A 1 81 ? 0.399 -1.996 -3.871 1.00 97.44 81 ILE A O 1
ATOM 634 N N . THR A 1 82 ? -1.770 -2.576 -4.118 1.00 97.12 82 THR A N 1
ATOM 635 C CA . THR A 1 82 ? -2.266 -1.933 -2.899 1.00 97.12 82 THR A CA 1
ATOM 636 C C . THR A 1 82 ? -2.673 -2.956 -1.834 1.00 97.12 82 THR A C 1
ATOM 638 O O . THR A 1 82 ? -3.296 -3.987 -2.124 1.00 97.12 82 THR A O 1
ATOM 641 N N . ARG A 1 83 ? -2.345 -2.684 -0.566 1.00 97.25 83 ARG A N 1
ATOM 642 C CA . ARG A 1 83 ? -2.821 -3.431 0.610 1.00 97.25 83 ARG A CA 1
ATOM 643 C C . ARG A 1 83 ? -3.209 -2.487 1.744 1.00 97.25 83 ARG A C 1
ATOM 645 O O . ARG A 1 83 ? -2.460 -1.575 2.078 1.00 97.25 83 ARG A O 1
ATOM 652 N N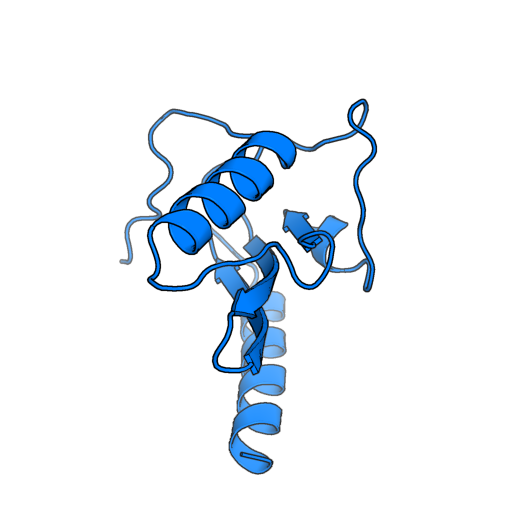 . THR A 1 84 ? -4.334 -2.785 2.390 1.00 96.56 84 THR A N 1
ATOM 653 C CA . THR A 1 84 ? -4.789 -2.119 3.618 1.00 96.56 84 THR A CA 1
ATOM 654 C C . THR A 1 84 ? -4.692 -3.098 4.781 1.00 96.56 84 THR A C 1
ATOM 656 O O . THR A 1 84 ? -5.271 -4.183 4.734 1.00 96.56 84 THR A O 1
ATOM 659 N N . ILE A 1 85 ? -3.935 -2.738 5.816 1.00 95.44 85 ILE A N 1
ATOM 660 C CA . ILE A 1 85 ? -3.563 -3.629 6.919 1.00 95.44 85 ILE A CA 1
ATOM 661 C C . ILE A 1 85 ? -3.954 -2.976 8.246 1.00 95.44 85 ILE A C 1
ATOM 663 O O . ILE A 1 85 ? -3.643 -1.811 8.492 1.00 95.44 85 ILE A O 1
ATOM 667 N N . ALA A 1 86 ? -4.618 -3.728 9.125 1.00 95.38 86 ALA A N 1
ATOM 668 C CA . ALA A 1 86 ? -4.822 -3.314 10.510 1.00 95.38 86 ALA A CA 1
ATOM 669 C C . ALA A 1 86 ? -3.522 -3.524 11.305 1.00 95.38 86 ALA A C 1
ATOM 671 O O . ALA A 1 86 ? -3.027 -4.647 11.402 1.00 95.38 86 ALA A O 1
ATOM 672 N N . LEU A 1 87 ? -2.980 -2.447 11.874 1.00 92.56 87 LEU A N 1
ATOM 673 C CA . LEU A 1 87 ? -1.787 -2.476 12.729 1.00 92.56 87 LEU A CA 1
ATOM 674 C C . LEU A 1 87 ? -2.134 -2.610 14.213 1.00 92.56 87 LEU A C 1
ATOM 676 O O . LEU A 1 87 ? -1.259 -2.853 15.032 1.00 92.56 87 LEU A O 1
ATOM 680 N N . GLY A 1 88 ? -3.401 -2.449 14.577 1.00 92.19 88 GLY A N 1
ATOM 681 C CA . GLY A 1 88 ? -3.857 -2.584 15.950 1.00 92.19 88 GLY A CA 1
ATOM 682 C C . GLY A 1 88 ? -5.373 -2.621 16.021 1.00 92.19 88 GLY A C 1
ATOM 683 O O . GLY A 1 88 ? -6.033 -3.283 15.216 1.00 92.19 88 GLY A O 1
ATOM 684 N N . LYS A 1 89 ? -5.940 -1.916 17.002 1.00 92.94 89 LYS A N 1
ATOM 685 C CA . LYS A 1 89 ? -7.393 -1.827 17.140 1.00 92.94 89 LYS A CA 1
ATOM 686 C C . LYS A 1 89 ? -7.965 -0.967 16.009 1.00 92.94 89 LYS A C 1
ATOM 688 O O . LYS A 1 89 ? -7.491 0.131 15.746 1.00 92.94 89 LYS A O 1
ATOM 693 N N . VAL A 1 90 ? -9.016 -1.470 15.371 1.00 95.62 90 VAL A N 1
ATOM 694 C CA . VAL A 1 90 ? -9.791 -0.774 14.333 1.00 95.62 90 VAL A CA 1
ATOM 695 C C . VAL A 1 90 ? -11.278 -0.833 14.680 1.00 95.62 90 VAL A C 1
ATOM 697 O O . VAL A 1 90 ? -11.698 -1.723 15.427 1.00 95.62 90 VAL A O 1
ATOM 700 N N . SER A 1 91 ? -12.067 0.117 14.174 1.00 96.50 91 SER A N 1
ATOM 701 C CA . SER A 1 91 ? -13.515 0.162 14.406 1.00 96.50 91 SER A CA 1
ATOM 702 C C . SER A 1 91 ? -14.242 -0.975 13.677 1.00 96.50 91 SER A C 1
ATOM 704 O O . SER A 1 91 ? -13.738 -1.543 12.707 1.00 96.50 91 SER A O 1
ATOM 706 N N . GLU A 1 92 ? -15.452 -1.308 14.132 1.00 98.06 92 GLU A N 1
ATOM 707 C CA . GLU A 1 92 ? -16.319 -2.255 13.410 1.00 98.06 92 GLU A CA 1
ATOM 708 C C . GLU A 1 92 ? -16.734 -1.715 12.035 1.00 98.06 92 GLU A C 1
ATOM 710 O O . GLU A 1 92 ? -16.859 -2.481 11.082 1.00 98.06 92 GLU A O 1
ATOM 715 N N . GLU A 1 93 ? -16.872 -0.393 11.911 1.00 97.81 93 GLU A N 1
ATOM 716 C CA . GLU A 1 93 ? -17.110 0.287 10.637 1.00 97.81 93 GLU A CA 1
ATOM 717 C C . GLU A 1 93 ? -15.967 0.041 9.645 1.00 97.81 93 GLU A C 1
ATOM 719 O O . GLU A 1 93 ? -16.216 -0.480 8.561 1.00 97.81 93 GLU A O 1
ATOM 724 N N . PHE A 1 94 ? -14.712 0.254 10.055 1.00 96.69 94 PHE A N 1
ATOM 725 C CA . PHE A 1 94 ? -13.544 -0.017 9.211 1.00 96.69 94 PHE A CA 1
ATOM 726 C C . PHE A 1 94 ? -13.502 -1.479 8.739 1.00 96.69 94 PHE A C 1
ATOM 728 O O . PHE A 1 94 ? -13.245 -1.761 7.569 1.00 96.69 94 PHE A O 1
ATOM 735 N N . LYS A 1 95 ? -13.789 -2.438 9.632 1.00 97.62 95 LYS A N 1
ATOM 736 C CA . LYS A 1 95 ? -13.845 -3.864 9.263 1.00 97.62 95 LYS A CA 1
ATOM 737 C C . LYS A 1 95 ? -14.929 -4.132 8.223 1.00 97.62 95 LYS A C 1
ATOM 739 O O . LYS A 1 95 ? -14.687 -4.875 7.270 1.00 97.62 95 LYS A O 1
ATOM 744 N N . LYS A 1 96 ? -16.115 -3.545 8.402 1.00 98.50 96 LYS A N 1
ATOM 745 C CA . LYS A 1 96 ? -17.234 -3.670 7.464 1.00 98.50 96 LYS A CA 1
ATOM 746 C C . LYS A 1 96 ? -16.857 -3.108 6.094 1.00 98.50 96 LYS A C 1
ATOM 748 O O . LYS A 1 96 ? -17.059 -3.793 5.096 1.00 98.50 96 LYS A O 1
ATOM 753 N N . GLU A 1 97 ? -16.274 -1.917 6.045 1.00 97.88 97 GLU A N 1
ATOM 754 C CA . GLU A 1 97 ? -15.865 -1.250 4.804 1.00 97.88 97 GLU A CA 1
ATOM 755 C C . GLU A 1 97 ? -14.791 -2.039 4.050 1.00 97.88 97 GLU A C 1
ATOM 757 O O . GLU A 1 97 ? -14.981 -2.360 2.878 1.00 97.88 97 GLU A O 1
ATOM 762 N N . VAL A 1 98 ? -13.714 -2.455 4.728 1.00 97.38 98 VAL A N 1
ATOM 763 C CA . VAL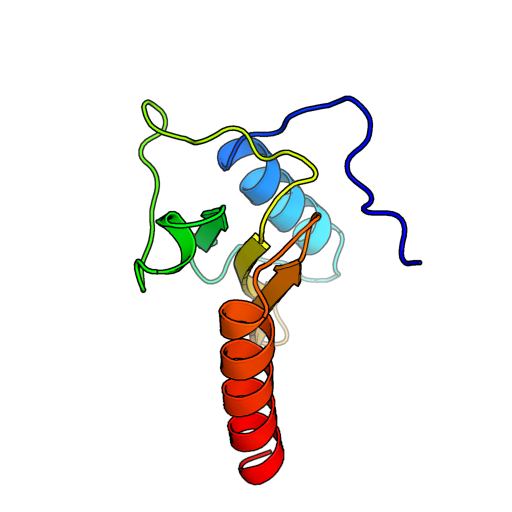 A 1 98 ? -12.663 -3.289 4.115 1.00 97.38 98 VAL A CA 1
ATOM 764 C C . VAL A 1 98 ? -13.233 -4.616 3.606 1.00 97.38 98 VAL A C 1
ATOM 766 O O . VAL A 1 98 ? -12.834 -5.093 2.546 1.00 97.38 98 VAL A O 1
ATOM 769 N N . THR A 1 99 ? -14.206 -5.198 4.311 1.00 98.38 99 THR A N 1
ATOM 770 C CA . THR A 1 99 ? -14.877 -6.429 3.865 1.00 98.38 99 THR A CA 1
ATOM 771 C C . THR A 1 99 ? -15.722 -6.195 2.613 1.00 98.38 99 THR A C 1
ATOM 773 O O . THR A 1 99 ? -15.720 -7.035 1.718 1.00 98.38 99 THR A O 1
ATOM 776 N N . LEU A 1 100 ? -16.435 -5.069 2.512 1.00 98.62 100 LEU A N 1
ATOM 777 C CA . LEU A 1 100 ? -17.204 -4.725 1.312 1.00 98.62 100 LEU A CA 1
ATOM 778 C C . LEU A 1 100 ? -16.290 -4.500 0.103 1.00 98.62 100 LEU A C 1
ATOM 780 O O . LEU A 1 100 ? -16.579 -5.027 -0.970 1.00 98.62 100 LEU A O 1
ATOM 784 N N . VAL A 1 101 ? -15.166 -3.801 0.294 1.00 97.94 101 VAL A N 1
ATOM 785 C CA . VAL A 1 101 ? -14.138 -3.627 -0.744 1.00 97.94 101 VAL A CA 1
ATOM 786 C C . VAL A 1 101 ? -13.582 -4.981 -1.186 1.00 97.94 101 VAL A C 1
ATOM 788 O O . VAL A 1 101 ? -13.536 -5.264 -2.380 1.00 97.94 101 VAL A O 1
ATOM 791 N N . LEU A 1 102 ? -13.223 -5.855 -0.239 1.00 98.06 102 LEU A N 1
ATOM 792 C CA . LEU A 1 102 ? -12.720 -7.195 -0.544 1.00 98.06 102 LEU A CA 1
ATOM 793 C C . LEU A 1 102 ? -13.748 -8.039 -1.309 1.00 98.06 102 LEU A C 1
ATOM 795 O O . LEU A 1 102 ? -13.381 -8.726 -2.257 1.00 98.06 102 LEU A O 1
ATOM 799 N N . LYS A 1 103 ? -15.028 -7.976 -0.926 1.00 98.56 103 LYS A N 1
ATOM 800 C CA . LYS A 1 103 ? -16.103 -8.666 -1.649 1.00 98.56 103 LYS A CA 1
ATOM 801 C C . LYS A 1 103 ? -16.194 -8.194 -3.096 1.00 98.56 103 LYS A C 1
ATOM 803 O O . LYS A 1 103 ? -16.239 -9.039 -3.976 1.00 98.56 103 LYS A O 1
ATOM 808 N N . GLY A 1 104 ? -16.186 -6.881 -3.333 1.00 98.44 104 GLY A N 1
ATOM 809 C CA . GLY A 1 104 ? -16.205 -6.329 -4.691 1.00 98.44 104 GLY A CA 1
ATOM 810 C C . GLY A 1 104 ? -14.974 -6.731 -5.508 1.00 98.44 104 GLY A C 1
ATOM 811 O O . GLY A 1 104 ? -15.107 -7.080 -6.673 1.00 98.44 104 GLY A O 1
ATOM 812 N N . MET A 1 105 ? -13.789 -6.757 -4.887 1.00 98.00 105 MET A N 1
ATOM 813 C CA . MET A 1 105 ? -12.565 -7.225 -5.545 1.00 98.00 105 MET A CA 1
ATOM 814 C C . MET A 1 105 ? -12.667 -8.699 -5.962 1.00 98.00 105 MET A C 1
ATOM 816 O O . MET A 1 105 ? -12.313 -9.031 -7.089 1.00 98.00 105 MET A O 1
ATOM 820 N N . ILE A 1 106 ? -13.155 -9.575 -5.075 1.00 98.31 106 ILE A N 1
ATOM 821 C CA . ILE A 1 106 ? -13.335 -11.010 -5.363 1.00 98.31 106 ILE A CA 1
ATOM 822 C C . ILE A 1 106 ? -14.392 -11.230 -6.449 1.00 98.31 106 ILE A C 1
ATOM 824 O O . ILE A 1 106 ? -14.215 -12.104 -7.280 1.00 98.31 106 ILE A O 1
ATOM 828 N N . ASP A 1 107 ? -15.471 -10.448 -6.453 1.00 98.50 107 ASP A N 1
ATOM 829 C CA . ASP A 1 107 ? -16.544 -10.569 -7.450 1.00 98.50 107 ASP A CA 1
ATOM 830 C C . ASP A 1 107 ? -16.079 -10.194 -8.871 1.00 98.50 107 ASP A C 1
ATOM 832 O O . ASP A 1 107 ? -16.644 -10.657 -9.858 1.00 98.50 107 ASP A O 1
ATOM 836 N N . LEU A 1 108 ? -15.028 -9.372 -8.978 1.00 97.44 108 LEU A N 1
ATOM 837 C CA . LEU A 1 108 ? -14.423 -8.966 -10.248 1.00 97.44 108 LEU A CA 1
ATOM 838 C C . LEU A 1 108 ? -13.274 -9.880 -10.717 1.00 97.44 108 LEU A C 1
ATOM 840 O O . LEU A 1 108 ? -12.999 -9.911 -11.918 1.00 97.44 108 LEU A O 1
ATOM 844 N N . SER A 1 109 ? -12.563 -10.538 -9.791 1.00 84.00 109 SER A N 1
ATOM 845 C CA . SER A 1 109 ? -11.255 -11.179 -10.047 1.00 84.00 109 SER A CA 1
ATOM 846 C C . SER A 1 109 ? -11.317 -12.669 -10.358 1.00 84.00 109 SER A C 1
ATOM 848 O O . SER A 1 109 ? -12.200 -13.365 -9.815 1.00 84.00 109 SER A O 1
#

Radius of gyration: 15.02 Å; chains: 1; bounding box: 34×31×37 Å

pLDDT: mean 87.4, std 16.35, range [28.3, 98.62]